Protein AF-A0A9E4TQ47-F1 (afdb_monomer_lite)

Secondary structure (DSSP, 8-state):
---------S-TTGGGSHHHHHHHHHHHHHHHHHHHHHHHHHS--TTSPPPPHHHHHHHHHHHHHHH-SGGGEEE-TTS-EEE---HHHHHHHHHHHHTT-

Radius of gyration: 21.01 Å; chains: 1; bounding box: 80×24×37 Å

pLDDT: mean 83.06, std 14.97, range [46.34, 97.94]

Sequence (101 aa):
RQCEVMQFGGCYLGRHLDNIGKIQRNAVEVELLTAEIEAHLNASTTEDPPLPEEQRQGTIANLVEEFHQDSAFETAENGDLMVVLDGEAVRAAARRRIALT

Foldseek 3Di:
DDDDDDDPDDCPCPCVCVVVVVVVVVVVLLVQQLVVLVVLLVPDDPPADRDDPVCVVVLSVVLSVVQVDPVQWDQDPVRDIHGDDDSVVSSVSSVVVVVVD

Structure (mmCIF, N/CA/C/O backbone):
data_AF-A0A9E4TQ47-F1
#
_entry.id   AF-A0A9E4TQ47-F1
#
loop_
_atom_site.group_PDB
_atom_site.id
_atom_site.type_symbol
_atom_site.label_atom_id
_atom_site.label_alt_id
_atom_site.label_comp_id
_atom_site.label_asym_id
_atom_site.label_entity_id
_atom_site.label_seq_id
_atom_site.pdbx_PDB_ins_code
_atom_site.Cartn_x
_atom_site.Cartn_y
_atom_site.Cartn_z
_atom_site.occupancy
_atom_site.B_iso_or_equiv
_atom_site.auth_seq_id
_atom_site.auth_comp_id
_atom_site.auth_asym_id
_atom_site.auth_atom_id
_atom_site.pdbx_PDB_model_num
ATOM 1 N N . ARG A 1 1 ? 58.953 2.386 -15.379 1.00 46.34 1 ARG A N 1
ATOM 2 C CA . ARG A 1 1 ? 57.842 2.365 -14.399 1.00 46.34 1 ARG A CA 1
ATOM 3 C C . ARG A 1 1 ? 56.687 1.632 -15.063 1.00 46.34 1 ARG A C 1
ATOM 5 O O . ARG A 1 1 ? 56.177 2.147 -16.046 1.00 46.34 1 ARG A O 1
ATOM 12 N N . GLN A 1 2 ? 56.375 0.415 -14.625 1.00 48.59 2 GLN A N 1
ATOM 13 C CA . GLN A 1 2 ? 55.206 -0.337 -15.086 1.00 48.59 2 GLN A CA 1
ATOM 14 C C . GLN A 1 2 ? 54.072 -0.021 -14.109 1.00 48.59 2 GLN A C 1
ATOM 16 O O . GLN A 1 2 ? 54.178 -0.354 -12.934 1.00 48.59 2 GLN A O 1
ATOM 21 N N . CYS A 1 3 ? 53.058 0.716 -14.560 1.00 50.75 3 CYS A N 1
ATOM 22 C CA . CYS A 1 3 ? 51.828 0.887 -13.794 1.00 50.75 3 CYS A CA 1
ATOM 23 C C . CYS A 1 3 ? 50.911 -0.288 -14.128 1.00 50.75 3 CYS A C 1
ATOM 25 O O . CYS A 1 3 ? 50.467 -0.406 -15.269 1.00 50.75 3 CYS A O 1
ATOM 27 N N . GLU A 1 4 ? 50.630 -1.136 -13.145 1.00 55.28 4 GLU A N 1
ATOM 28 C CA . GLU A 1 4 ? 49.502 -2.059 -13.213 1.00 55.28 4 GLU A CA 1
ATOM 29 C C . GLU A 1 4 ? 48.226 -1.282 -12.886 1.00 55.28 4 GLU A C 1
ATOM 31 O O . GLU A 1 4 ? 48.069 -0.722 -11.801 1.00 55.28 4 GLU A O 1
ATOM 36 N N . VAL A 1 5 ? 47.320 -1.212 -13.859 1.00 65.56 5 VAL A N 1
ATOM 37 C CA . VAL A 1 5 ? 45.968 -0.694 -13.657 1.00 65.56 5 VAL A CA 1
ATOM 38 C C . VAL A 1 5 ? 45.129 -1.843 -13.111 1.00 65.56 5 VAL A C 1
ATOM 40 O O . VAL A 1 5 ? 44.775 -2.761 -13.846 1.00 65.56 5 VAL A O 1
ATOM 43 N N . MET A 1 6 ? 44.805 -1.800 -11.819 1.00 55.25 6 MET A N 1
ATOM 44 C CA . MET A 1 6 ? 43.780 -2.675 -11.252 1.00 55.25 6 MET A CA 1
ATOM 45 C C . MET A 1 6 ? 42.403 -2.099 -11.579 1.00 55.25 6 MET A C 1
ATOM 47 O O . MET A 1 6 ? 41.973 -1.099 -11.002 1.00 55.25 6 MET A O 1
ATOM 51 N N . GLN A 1 7 ? 41.714 -2.721 -12.534 1.00 59.91 7 GLN A N 1
ATOM 52 C CA . GLN A 1 7 ? 40.344 -2.372 -12.886 1.00 59.91 7 GLN A CA 1
ATOM 53 C C . GLN A 1 7 ? 39.383 -3.061 -11.905 1.00 59.91 7 GLN A C 1
ATOM 55 O O . GLN A 1 7 ? 39.028 -4.225 -12.068 1.00 59.91 7 GLN A O 1
ATOM 60 N N . PHE A 1 8 ? 38.940 -2.338 -10.877 1.00 56.91 8 PHE A N 1
ATOM 61 C CA . PHE A 1 8 ? 37.799 -2.757 -10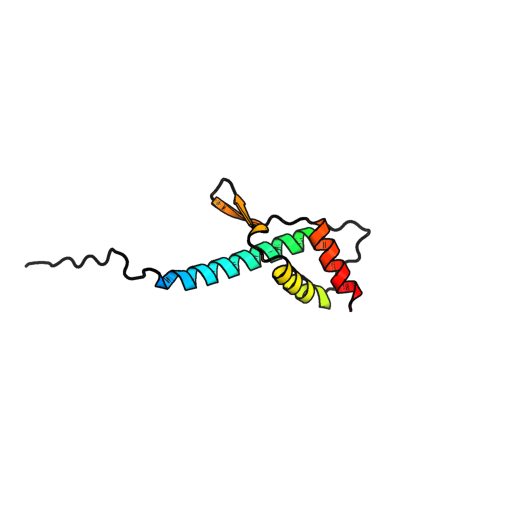.060 1.00 56.91 8 PHE A CA 1
ATOM 62 C C . PHE A 1 8 ? 36.511 -2.392 -10.799 1.00 56.91 8 PHE A C 1
ATOM 64 O O . PHE A 1 8 ? 35.884 -1.372 -10.536 1.00 56.91 8 PHE A O 1
ATOM 71 N N . GLY A 1 9 ? 36.151 -3.200 -11.790 1.00 60.38 9 GLY A N 1
ATOM 72 C CA . GLY A 1 9 ? 34.961 -2.984 -12.602 1.00 60.38 9 GLY A CA 1
ATOM 73 C C . GLY A 1 9 ? 34.406 -4.314 -13.067 1.00 60.38 9 GLY A C 1
ATOM 74 O O . GLY A 1 9 ? 34.792 -4.813 -14.115 1.00 60.38 9 GLY A O 1
ATOM 75 N N . GLY A 1 10 ? 33.519 -4.899 -12.268 1.00 56.25 10 GLY A N 1
ATOM 76 C CA . GLY A 1 10 ? 32.819 -6.121 -12.644 1.00 56.25 10 GLY A CA 1
ATOM 77 C C . GLY A 1 10 ? 32.399 -6.947 -11.438 1.00 56.25 10 GLY A C 1
ATOM 78 O O . GLY A 1 10 ? 33.190 -7.693 -10.880 1.00 56.25 10 GLY A O 1
ATOM 79 N N . CYS A 1 11 ? 31.125 -6.839 -11.066 1.00 56.28 11 CYS A N 1
ATOM 80 C CA . CYS A 1 11 ? 30.384 -7.875 -10.339 1.00 56.28 11 CYS A CA 1
ATOM 81 C C . CYS A 1 11 ? 30.811 -8.234 -8.895 1.00 56.28 11 CYS A C 1
ATOM 83 O O . CYS A 1 11 ? 30.314 -9.222 -8.362 1.00 56.28 11 CYS A O 1
ATOM 85 N N . TYR A 1 12 ? 31.643 -7.448 -8.199 1.00 54.72 12 TYR A N 1
ATOM 86 C CA . TYR A 1 12 ? 32.021 -7.773 -6.805 1.00 54.72 12 TYR A CA 1
ATOM 87 C C . TYR A 1 12 ? 30.846 -7.837 -5.819 1.00 54.72 12 TYR A C 1
ATOM 89 O O . TYR A 1 12 ? 30.968 -8.437 -4.756 1.00 54.72 12 TYR A O 1
ATOM 97 N N . LEU A 1 13 ? 29.708 -7.238 -6.166 1.00 54.38 13 LEU A N 1
ATOM 98 C CA . LEU A 1 13 ? 28.541 -7.189 -5.294 1.00 54.38 13 LEU A CA 1
ATOM 99 C C . LEU A 1 13 ? 27.423 -8.166 -5.685 1.00 54.38 13 LEU A C 1
ATOM 101 O O . LEU A 1 13 ? 26.502 -8.333 -4.892 1.00 54.38 13 LEU A O 1
ATOM 105 N N . GLY A 1 14 ? 27.537 -8.863 -6.828 1.00 61.75 14 GLY A N 1
ATOM 106 C CA . GLY A 1 14 ? 26.656 -9.959 -7.272 1.00 61.75 14 GLY A CA 1
ATOM 107 C C . GLY A 1 14 ? 25.190 -9.875 -6.807 1.00 61.75 14 GLY A C 1
ATOM 108 O O . GLY A 1 14 ? 24.579 -8.814 -6.825 1.00 61.75 14 GLY A O 1
ATOM 109 N N . ARG A 1 15 ? 24.646 -11.004 -6.332 1.00 61.84 15 ARG A N 1
ATOM 110 C CA . ARG A 1 15 ? 23.328 -11.102 -5.663 1.00 61.84 15 ARG A CA 1
ATOM 111 C C . ARG A 1 15 ? 23.321 -10.572 -4.218 1.00 61.84 15 ARG A C 1
ATOM 113 O O . ARG A 1 15 ? 22.349 -10.741 -3.491 1.00 61.84 15 ARG A O 1
ATOM 120 N N . HIS A 1 16 ? 24.425 -9.991 -3.745 1.00 66.75 16 HIS A N 1
ATOM 121 C CA . HIS A 1 16 ? 24.558 -9.554 -2.352 1.00 66.75 16 HIS A CA 1
ATOM 122 C C . HIS A 1 16 ? 23.740 -8.288 -2.075 1.00 66.75 16 HIS A C 1
ATOM 124 O O . HIS A 1 16 ? 23.240 -8.098 -0.968 1.00 66.75 16 HIS A O 1
ATOM 130 N N . LEU A 1 17 ? 23.539 -7.461 -3.106 1.00 71.38 17 LEU A N 1
ATOM 131 C CA . LEU A 1 17 ? 22.665 -6.293 -3.032 1.00 71.38 17 LEU A CA 1
ATOM 132 C C . LEU A 1 17 ? 21.187 -6.630 -3.230 1.00 71.38 17 LEU A C 1
ATOM 134 O O . LEU A 1 17 ? 20.360 -5.780 -2.926 1.00 71.38 17 LEU A O 1
ATOM 138 N N . ASP A 1 18 ? 20.828 -7.842 -3.666 1.00 77.69 18 ASP A N 1
ATOM 139 C CA . ASP A 1 18 ? 19.423 -8.217 -3.890 1.00 77.69 18 ASP A CA 1
ATOM 140 C C . ASP A 1 18 ? 18.589 -8.033 -2.620 1.00 77.69 18 ASP A C 1
ATOM 142 O O . ASP A 1 18 ? 17.451 -7.575 -2.670 1.00 77.69 18 ASP A O 1
ATOM 146 N N . ASN A 1 19 ? 19.166 -8.356 -1.460 1.00 76.50 19 ASN A N 1
ATOM 147 C CA . ASN A 1 19 ? 18.494 -8.186 -0.175 1.00 76.50 19 ASN A CA 1
ATOM 148 C C . ASN A 1 19 ? 18.327 -6.707 0.193 1.00 76.50 19 ASN A C 1
ATOM 150 O O . ASN A 1 19 ? 17.281 -6.329 0.710 1.00 76.50 19 ASN A O 1
ATOM 154 N N . ILE A 1 20 ? 19.317 -5.864 -0.115 1.00 79.25 20 ILE A N 1
ATOM 155 C CA . ILE A 1 20 ? 19.220 -4.411 0.086 1.00 79.25 20 ILE A CA 1
ATOM 156 C C . ILE A 1 20 ? 18.161 -3.827 -0.855 1.00 79.25 20 ILE A C 1
ATOM 158 O O . ILE A 1 20 ? 17.321 -3.049 -0.415 1.00 79.25 20 ILE A O 1
ATOM 162 N N . GLY A 1 21 ? 18.139 -4.269 -2.114 1.00 81.06 21 GLY A N 1
ATOM 163 C CA . GLY A 1 21 ? 17.128 -3.877 -3.092 1.00 81.06 21 GLY A CA 1
ATOM 164 C C . GLY A 1 21 ? 15.714 -4.275 -2.667 1.00 81.06 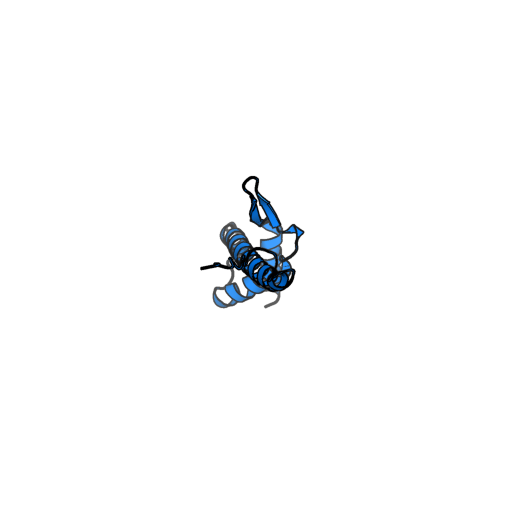21 GLY A C 1
ATOM 165 O O . GLY A 1 21 ? 14.793 -3.482 -2.816 1.00 81.06 21 GLY A O 1
ATOM 166 N N . LYS A 1 22 ? 15.534 -5.458 -2.065 1.00 84.56 22 LYS A N 1
ATOM 167 C CA . LYS A 1 22 ? 14.243 -5.880 -1.490 1.00 84.56 22 LYS A CA 1
ATOM 168 C C . LYS A 1 22 ? 13.808 -5.004 -0.317 1.00 84.56 22 LYS A C 1
ATOM 170 O O . LYS A 1 22 ? 12.637 -4.656 -0.242 1.00 84.56 22 LYS A O 1
ATOM 175 N N . ILE A 1 23 ? 14.731 -4.641 0.576 1.00 85.81 23 ILE A N 1
ATOM 176 C CA . ILE A 1 23 ? 14.434 -3.750 1.709 1.00 85.81 23 ILE A CA 1
ATOM 177 C C . ILE A 1 23 ? 14.004 -2.371 1.199 1.00 85.81 23 ILE A C 1
ATOM 179 O O . ILE A 1 23 ? 12.993 -1.843 1.648 1.00 85.81 23 ILE A O 1
ATOM 183 N N . GLN A 1 24 ? 14.747 -1.809 0.242 1.00 84.62 24 GLN A N 1
ATOM 184 C CA . GLN A 1 24 ? 14.433 -0.505 -0.345 1.00 84.62 24 GLN A CA 1
ATOM 185 C C . GLN A 1 24 ? 13.100 -0.524 -1.089 1.00 84.62 24 GLN A C 1
ATOM 187 O O . GLN A 1 24 ? 12.303 0.390 -0.923 1.00 84.62 24 GLN A O 1
ATOM 192 N N . ARG A 1 25 ? 12.836 -1.583 -1.862 1.00 89.00 25 ARG A N 1
ATOM 193 C CA . ARG A 1 25 ? 11.556 -1.764 -2.544 1.00 89.00 25 ARG A CA 1
ATOM 194 C C . ARG A 1 25 ? 10.397 -1.801 -1.552 1.00 89.00 25 ARG A C 1
ATOM 196 O O . ARG A 1 25 ? 9.461 -1.039 -1.724 1.00 89.00 25 ARG A O 1
ATOM 203 N N . ASN A 1 26 ? 10.494 -2.625 -0.509 1.00 92.56 26 ASN A N 1
ATOM 204 C CA . ASN A 1 26 ? 9.446 -2.737 0.504 1.00 92.56 26 ASN A CA 1
ATOM 205 C C . ASN A 1 26 ? 9.179 -1.380 1.183 1.00 92.56 26 ASN A C 1
ATOM 207 O O . ASN A 1 26 ? 8.033 -0.970 1.315 1.00 92.56 26 ASN A O 1
ATOM 211 N N . ALA A 1 27 ? 10.232 -0.630 1.528 1.00 92.56 27 ALA A N 1
ATOM 212 C CA . ALA A 1 27 ? 10.071 0.707 2.099 1.00 92.56 27 ALA A CA 1
ATOM 213 C C . ALA A 1 27 ? 9.293 1.654 1.165 1.00 92.56 27 ALA A C 1
ATOM 215 O O . ALA A 1 27 ? 8.357 2.311 1.609 1.00 92.56 27 ALA A O 1
ATOM 216 N N . VAL A 1 28 ? 9.635 1.675 -0.129 1.00 94.00 28 VAL A N 1
ATOM 217 C CA . VAL A 1 28 ? 8.932 2.496 -1.131 1.00 94.00 28 VAL A CA 1
ATOM 218 C C . VAL A 1 28 ? 7.483 2.037 -1.313 1.00 94.00 28 VAL A C 1
ATOM 220 O O . VAL A 1 28 ? 6.578 2.861 -1.357 1.00 94.00 28 VAL A O 1
ATOM 223 N N . GLU A 1 29 ? 7.243 0.730 -1.388 1.00 96.44 29 GLU A N 1
ATOM 224 C CA . GLU A 1 29 ? 5.900 0.153 -1.518 1.00 96.44 29 GLU A CA 1
ATOM 225 C C . GLU A 1 29 ? 4.996 0.537 -0.338 1.00 96.44 29 GLU A C 1
ATOM 227 O O . GLU A 1 29 ? 3.853 0.943 -0.548 1.00 96.44 29 GLU A O 1
ATOM 232 N N . VAL A 1 30 ? 5.518 0.481 0.891 1.00 97.19 30 VAL A N 1
ATOM 233 C CA . VAL A 1 30 ? 4.807 0.906 2.106 1.00 97.19 30 VAL A CA 1
ATOM 234 C C . VAL A 1 30 ? 4.480 2.400 2.074 1.00 97.19 30 VAL A C 1
ATOM 236 O O . VAL A 1 30 ? 3.362 2.784 2.421 1.00 97.19 30 VAL A O 1
ATOM 239 N N . GLU A 1 31 ? 5.420 3.249 1.651 1.00 96.50 31 GLU A N 1
ATOM 240 C CA . GLU A 1 31 ? 5.194 4.696 1.535 1.00 96.50 31 GLU A CA 1
ATOM 241 C C . GLU A 1 31 ? 4.114 5.022 0.496 1.00 96.50 31 GLU A C 1
ATOM 243 O O . GLU A 1 31 ? 3.195 5.792 0.785 1.00 96.50 31 GLU A O 1
ATOM 248 N N . LEU A 1 32 ? 4.178 4.397 -0.683 1.00 97.25 32 LEU A N 1
ATOM 249 C CA . LEU A 1 32 ? 3.193 4.603 -1.745 1.00 97.25 32 LEU A CA 1
ATOM 250 C C . LEU A 1 32 ? 1.801 4.110 -1.331 1.00 97.25 32 LEU A C 1
ATOM 252 O O . LEU A 1 32 ? 0.818 4.822 -1.533 1.00 97.25 32 LEU A O 1
ATOM 256 N N . LEU A 1 33 ? 1.707 2.928 -0.711 1.00 97.94 33 LEU A N 1
ATOM 257 C CA . LEU A 1 33 ? 0.438 2.403 -0.198 1.00 97.94 33 LEU A CA 1
ATOM 258 C C . LEU A 1 33 ? -0.150 3.316 0.874 1.00 97.94 33 LEU A C 1
ATOM 260 O O . LEU A 1 33 ? -1.349 3.580 0.858 1.00 97.94 33 LEU A O 1
ATOM 264 N N . THR A 1 34 ? 0.685 3.815 1.787 1.00 97.50 34 THR A N 1
ATOM 265 C CA . THR A 1 34 ? 0.256 4.747 2.837 1.00 97.50 34 THR A CA 1
ATOM 266 C C . THR A 1 34 ? -0.370 5.995 2.221 1.00 97.50 34 THR A C 1
ATOM 268 O O . THR A 1 34 ? -1.490 6.354 2.584 1.00 97.50 34 THR A O 1
ATOM 271 N N . ALA A 1 35 ? 0.311 6.612 1.252 1.00 96.19 35 ALA A N 1
ATOM 272 C CA . ALA A 1 35 ? -0.172 7.818 0.588 1.00 96.19 35 ALA A CA 1
ATOM 273 C C . ALA A 1 35 ? -1.497 7.584 -0.162 1.00 96.19 35 ALA A C 1
ATOM 275 O O . ALA A 1 35 ? -2.423 8.388 -0.037 1.00 96.19 35 ALA A O 1
ATOM 276 N N . GLU A 1 36 ? -1.621 6.475 -0.896 1.00 96.75 36 GLU A N 1
ATOM 277 C CA . GLU A 1 36 ? -2.838 6.170 -1.660 1.00 96.75 36 GLU A CA 1
ATOM 278 C C . GLU A 1 36 ? -4.023 5.820 -0.745 1.00 96.75 36 GLU A C 1
ATOM 280 O O . GLU A 1 36 ? -5.146 6.290 -0.943 1.00 96.75 36 GLU A O 1
ATOM 285 N N . ILE A 1 37 ? -3.783 5.047 0.319 1.00 95.81 37 ILE A N 1
ATOM 286 C CA . ILE A 1 37 ? -4.805 4.735 1.326 1.00 95.81 37 ILE A CA 1
ATOM 287 C C . ILE A 1 37 ? -5.297 6.022 1.992 1.00 95.81 37 ILE A C 1
ATOM 289 O O . ILE A 1 37 ? -6.505 6.224 2.121 1.00 95.81 37 ILE A O 1
ATOM 293 N N . GLU A 1 38 ? -4.394 6.922 2.387 1.00 94.38 38 GLU A N 1
ATOM 294 C CA . GLU A 1 38 ? -4.773 8.225 2.935 1.00 94.38 38 GLU A CA 1
ATOM 295 C C . GLU A 1 38 ? -5.602 9.044 1.945 1.00 94.38 38 GLU A C 1
ATOM 297 O O . GLU A 1 38 ? -6.614 9.630 2.340 1.00 94.38 38 GLU A O 1
ATOM 302 N N . ALA A 1 39 ? -5.224 9.056 0.665 1.00 93.50 39 ALA A N 1
ATOM 303 C CA . ALA A 1 39 ? -5.977 9.741 -0.377 1.00 93.50 39 ALA A CA 1
ATOM 304 C C . ALA A 1 39 ? -7.414 9.204 -0.478 1.00 93.50 39 ALA A C 1
ATOM 306 O O . ALA A 1 39 ? -8.363 9.991 -0.444 1.00 93.50 39 ALA A O 1
ATOM 307 N N . HIS A 1 40 ? -7.605 7.882 -0.505 1.00 93.06 40 HIS A N 1
ATOM 308 C CA . HIS A 1 40 ? -8.937 7.271 -0.542 1.00 93.06 40 HIS A CA 1
ATOM 309 C C . HIS A 1 40 ? -9.770 7.540 0.715 1.00 93.06 40 HIS A C 1
ATOM 311 O O . HIS A 1 40 ? -10.971 7.793 0.610 1.00 93.06 40 HIS A O 1
ATOM 317 N N . LEU A 1 41 ? -9.154 7.507 1.899 1.00 90.06 41 LEU A N 1
ATOM 318 C CA . LEU A 1 41 ? -9.840 7.781 3.164 1.00 90.06 41 LEU A CA 1
ATOM 319 C C . LEU A 1 41 ? -10.235 9.255 3.302 1.00 90.06 41 LEU A C 1
ATOM 321 O O . LEU A 1 41 ? -11.265 9.563 3.897 1.00 90.06 41 LEU A O 1
ATOM 325 N N . ASN A 1 42 ? -9.438 10.169 2.750 1.00 88.12 42 ASN A N 1
ATOM 326 C CA . ASN A 1 42 ? -9.729 11.601 2.763 1.00 88.12 42 ASN A CA 1
ATOM 327 C C . ASN A 1 42 ? -10.693 12.015 1.637 1.00 88.12 42 ASN A C 1
ATOM 329 O O . ASN A 1 42 ? -11.371 13.032 1.760 1.00 88.12 42 ASN A O 1
ATOM 333 N N . ALA A 1 43 ? -10.781 11.228 0.561 1.00 83.81 43 ALA A N 1
ATOM 334 C CA . ALA A 1 43 ? -11.745 11.415 -0.521 1.00 83.81 43 ALA A CA 1
ATOM 335 C C . ALA A 1 43 ? -13.170 10.945 -0.163 1.00 83.81 43 ALA A C 1
ATOM 337 O O . ALA A 1 43 ? -14.088 11.161 -0.958 1.00 83.81 43 ALA A O 1
ATOM 338 N N . SER A 1 44 ? -13.373 10.311 1.002 1.00 67.38 44 SER A N 1
ATOM 339 C CA . SER A 1 44 ? -14.698 9.869 1.455 1.00 67.38 44 SER A CA 1
ATOM 340 C C . SER A 1 44 ? -15.700 11.021 1.460 1.00 67.38 44 SER A C 1
ATOM 342 O O . SER A 1 44 ? -15.481 12.082 2.045 1.00 67.38 44 SER A O 1
ATOM 344 N N . THR A 1 45 ? -16.836 10.782 0.814 1.00 62.19 45 THR A N 1
ATOM 345 C CA . THR A 1 45 ? -17.999 11.667 0.828 1.00 62.19 45 THR A CA 1
ATOM 346 C C . THR A 1 45 ? -18.657 11.690 2.211 1.00 62.19 45 THR A C 1
ATOM 348 O O . THR A 1 45 ? -18.463 10.782 3.013 1.00 62.19 45 THR A O 1
ATOM 351 N N . THR A 1 46 ? -19.488 12.705 2.467 1.00 59.50 46 THR A N 1
ATOM 352 C CA . THR A 1 46 ? -20.187 13.032 3.734 1.00 59.50 46 THR A CA 1
ATOM 353 C C . THR A 1 46 ? -20.935 11.899 4.456 1.00 59.50 46 THR A C 1
ATOM 355 O O . THR A 1 46 ? -21.410 12.116 5.566 1.00 59.50 46 THR A O 1
ATOM 358 N N . GLU A 1 47 ? -21.072 10.723 3.847 1.00 63.00 47 GLU A N 1
ATOM 359 C CA . GLU A 1 47 ? -21.758 9.557 4.414 1.00 63.00 47 GLU A CA 1
ATOM 360 C C . GLU A 1 47 ? -20.837 8.634 5.228 1.00 63.00 47 GLU A C 1
ATOM 362 O O . GLU A 1 47 ? -21.332 7.864 6.050 1.00 63.00 47 GLU A O 1
ATOM 367 N N . ASP A 1 48 ? -19.514 8.727 5.056 1.00 65.88 48 ASP A N 1
ATOM 368 C CA . ASP A 1 48 ? -18.565 7.915 5.817 1.00 65.88 48 ASP A CA 1
ATOM 369 C C . ASP A 1 48 ? -18.070 8.677 7.061 1.00 65.88 48 ASP A C 1
ATOM 371 O O . ASP A 1 48 ? -17.539 9.787 6.935 1.00 65.88 48 ASP A O 1
ATOM 3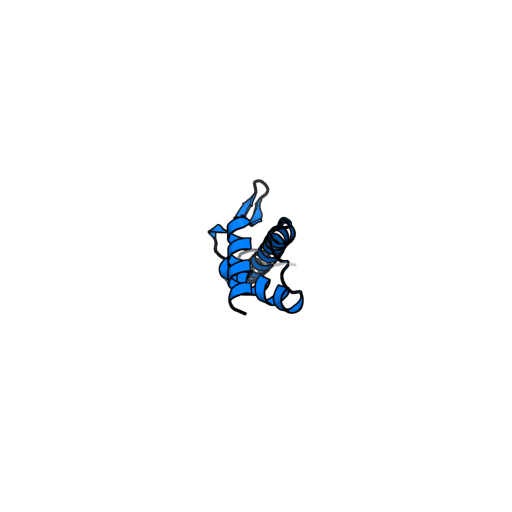75 N N . PRO A 1 49 ? -18.209 8.111 8.277 1.00 67.25 49 PRO A N 1
ATOM 376 C CA . PRO A 1 49 ? -17.661 8.738 9.467 1.00 67.25 49 PRO A CA 1
ATOM 377 C C . PRO A 1 49 ? -16.130 8.801 9.353 1.00 67.25 49 PRO A C 1
ATOM 379 O O . PRO A 1 49 ? -15.497 7.789 9.033 1.00 67.25 49 PRO A O 1
ATOM 382 N N . PRO A 1 50 ? -15.510 9.963 9.624 1.00 73.06 50 PRO A N 1
ATOM 383 C CA . PRO A 1 50 ? -14.062 10.077 9.598 1.00 73.06 50 PRO A CA 1
ATOM 384 C C . PRO A 1 50 ? -13.442 9.146 10.643 1.00 73.06 50 PRO A C 1
ATOM 386 O O . PRO A 1 50 ? -13.959 9.001 11.753 1.00 73.06 50 PRO A O 1
ATOM 389 N N . LEU A 1 51 ? -12.305 8.540 10.292 1.00 80.12 51 LEU A N 1
ATOM 390 C CA . LEU A 1 51 ? -11.525 7.740 11.234 1.00 80.12 51 LEU A CA 1
ATOM 391 C C . LEU A 1 51 ? -11.147 8.590 12.459 1.00 80.12 51 LEU A C 1
ATOM 393 O O . LEU A 1 51 ? -10.585 9.677 12.267 1.00 80.12 51 LEU A O 1
ATOM 397 N N . PRO A 1 52 ? -11.392 8.103 13.694 1.00 83.25 52 PRO A N 1
ATOM 398 C CA . PRO A 1 52 ? -10.900 8.755 14.900 1.00 83.25 52 PRO A CA 1
ATOM 399 C C . PRO A 1 52 ? -9.387 8.949 14.811 1.00 83.25 52 PRO A C 1
ATOM 401 O O . PRO A 1 52 ? -8.669 8.021 14.437 1.00 83.25 52 PRO A O 1
ATOM 404 N N . GLU A 1 53 ? -8.894 10.135 15.166 1.00 84.06 53 GLU A N 1
ATOM 405 C CA . GLU A 1 53 ? -7.470 10.482 15.048 1.00 84.06 53 GLU A CA 1
ATOM 406 C C . GLU A 1 53 ? -6.570 9.478 15.789 1.00 84.06 53 GLU A C 1
ATOM 408 O O . GLU A 1 53 ? -5.567 9.023 15.245 1.00 84.06 53 GLU A O 1
ATOM 413 N N . GLU A 1 54 ? -7.007 9.025 16.967 1.00 85.75 54 GLU A N 1
ATOM 414 C CA . GLU A 1 54 ? -6.311 8.022 17.785 1.00 85.75 54 GLU A CA 1
ATOM 415 C C . GLU A 1 54 ? -6.179 6.651 17.098 1.00 85.75 54 GLU A C 1
ATOM 417 O O . GLU A 1 54 ? -5.219 5.922 17.340 1.00 85.75 54 GLU A O 1
ATOM 422 N N . GLN A 1 55 ? -7.126 6.291 16.225 1.00 86.06 55 GLN A N 1
ATOM 423 C CA . GLN A 1 55 ? -7.160 4.996 15.532 1.00 86.06 55 GLN A CA 1
ATOM 424 C C . GLN A 1 55 ? -6.640 5.082 14.093 1.00 86.06 55 GLN A C 1
ATOM 426 O O . GLN A 1 55 ? -6.389 4.047 13.470 1.00 86.06 55 GLN A O 1
ATOM 431 N N . ARG A 1 56 ? -6.465 6.294 13.553 1.00 89.31 56 ARG A N 1
ATOM 432 C CA . ARG A 1 56 ? -6.113 6.530 12.149 1.00 89.31 56 ARG A CA 1
ATOM 433 C C . ARG A 1 56 ? -4.807 5.838 11.773 1.00 89.31 56 ARG A C 1
ATOM 435 O O . ARG A 1 56 ? -4.808 5.033 10.847 1.00 89.31 56 ARG A O 1
ATOM 442 N N . GLN A 1 57 ? -3.729 6.081 12.518 1.00 91.12 57 GLN A N 1
ATOM 443 C CA . GLN A 1 57 ? -2.415 5.527 12.177 1.00 91.12 57 GLN A CA 1
ATOM 444 C C . GLN A 1 57 ? -2.392 3.995 12.247 1.00 91.12 57 GLN A C 1
ATOM 446 O O . GLN A 1 57 ? -1.852 3.337 11.360 1.00 91.12 57 GLN A O 1
ATOM 451 N N . GLY A 1 58 ? -3.018 3.418 13.278 1.00 92.81 58 GLY A N 1
ATOM 452 C CA . GLY A 1 58 ? -3.136 1.966 13.414 1.00 92.81 58 GLY A CA 1
ATOM 453 C C . GLY A 1 58 ? -3.999 1.351 12.312 1.00 92.81 58 GLY A C 1
ATOM 454 O O . GLY A 1 58 ? -3.681 0.281 11.799 1.00 92.81 58 GLY A O 1
ATOM 455 N N . THR A 1 59 ? -5.067 2.034 11.899 1.00 92.62 59 THR A N 1
ATOM 456 C CA . THR A 1 59 ? -5.921 1.578 10.795 1.00 92.62 59 THR A CA 1
ATOM 457 C C . THR A 1 59 ? -5.163 1.608 9.473 1.00 92.62 59 THR A C 1
ATOM 459 O O . THR A 1 59 ? -5.186 0.614 8.758 1.00 92.62 59 THR A O 1
ATOM 462 N N . ILE A 1 60 ? -4.439 2.691 9.175 1.00 94.75 60 ILE A N 1
ATOM 463 C CA . ILE A 1 60 ? -3.632 2.806 7.954 1.00 94.75 60 ILE A CA 1
ATOM 464 C C . ILE A 1 60 ? -2.561 1.716 7.910 1.00 94.75 60 ILE A C 1
ATOM 466 O O . ILE A 1 60 ? -2.476 1.017 6.909 1.00 94.75 60 ILE A O 1
ATOM 470 N N . ALA A 1 61 ? -1.811 1.496 8.995 1.00 95.50 61 ALA A N 1
ATOM 471 C CA . ALA A 1 61 ? -0.787 0.447 9.041 1.00 95.50 61 ALA A CA 1
ATOM 472 C C . ALA A 1 61 ? -1.364 -0.945 8.728 1.00 95.50 61 ALA A C 1
ATOM 474 O O . ALA A 1 61 ? -0.810 -1.694 7.929 1.00 95.50 61 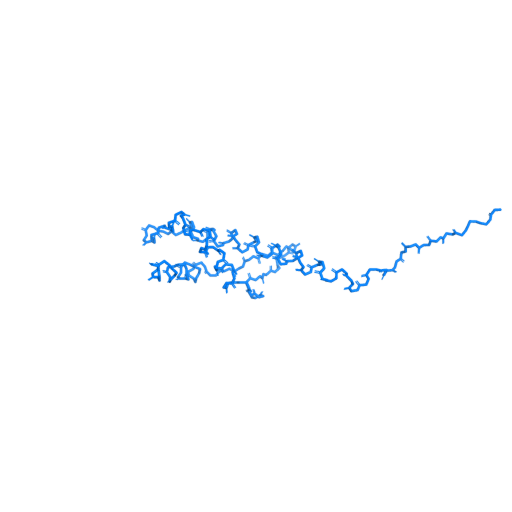ALA A O 1
ATOM 475 N N . ASN A 1 62 ? -2.528 -1.260 9.296 1.00 95.56 62 ASN A N 1
ATOM 476 C CA . ASN A 1 62 ? -3.214 -2.515 9.013 1.00 95.56 62 ASN A CA 1
ATOM 477 C C . ASN A 1 62 ? -3.722 -2.621 7.566 1.00 95.56 62 ASN A C 1
ATOM 479 O O . ASN A 1 62 ? -3.748 -3.712 7.002 1.00 95.56 62 ASN A O 1
ATOM 483 N N . LEU A 1 63 ? -4.190 -1.515 6.983 1.00 96.31 63 LEU A N 1
ATOM 484 C CA . LEU A 1 63 ? -4.625 -1.486 5.588 1.00 96.31 63 LEU A CA 1
ATOM 485 C C . LEU A 1 63 ? -3.430 -1.639 4.647 1.00 96.31 63 LEU A C 1
ATOM 487 O O . LEU A 1 63 ? -3.538 -2.359 3.665 1.00 96.31 63 LEU A O 1
ATOM 491 N N . VAL A 1 64 ? -2.284 -1.033 4.967 1.00 97.44 64 VAL A N 1
ATOM 492 C CA . VAL A 1 64 ? -1.039 -1.257 4.226 1.00 97.44 64 VAL A CA 1
ATOM 493 C C . VAL A 1 64 ? -0.706 -2.746 4.230 1.00 97.44 64 VAL A C 1
ATOM 495 O O . VAL A 1 64 ? -0.542 -3.308 3.159 1.00 97.44 64 VAL A O 1
ATOM 498 N N . GLU A 1 65 ? -0.711 -3.417 5.386 1.00 96.75 65 GLU A N 1
ATOM 499 C CA . GLU A 1 65 ? -0.485 -4.871 5.445 1.00 96.75 65 GLU A CA 1
ATOM 500 C C . GLU A 1 65 ? -1.517 -5.679 4.633 1.00 96.75 65 GLU A C 1
ATOM 502 O O . GLU A 1 65 ? -1.158 -6.656 3.982 1.00 96.75 65 GLU A O 1
ATOM 507 N N . GLU A 1 66 ? -2.794 -5.281 4.648 1.00 96.50 66 GLU A N 1
ATOM 508 C CA . GLU A 1 66 ? -3.878 -5.962 3.919 1.00 96.50 66 GLU A CA 1
ATOM 509 C C . GLU A 1 66 ? -3.764 -5.799 2.394 1.00 96.50 66 GLU A C 1
ATOM 511 O O . GLU A 1 66 ? -4.074 -6.730 1.652 1.00 96.50 66 GLU A O 1
ATOM 516 N N . PHE A 1 67 ? -3.313 -4.634 1.924 1.00 97.06 67 PHE A N 1
ATOM 517 C CA . PHE A 1 67 ? -3.224 -4.292 0.502 1.00 97.06 67 PHE A CA 1
ATOM 518 C C . PHE A 1 67 ? -1.811 -4.429 -0.087 1.00 97.06 67 PHE A C 1
ATOM 520 O O . PHE A 1 67 ? -1.642 -4.223 -1.289 1.00 97.06 67 PHE A O 1
ATOM 527 N N . HIS A 1 68 ? -0.804 -4.821 0.703 1.00 96.88 68 HIS A N 1
ATOM 528 C CA . HIS A 1 68 ? 0.574 -5.033 0.241 1.00 96.88 68 HIS A CA 1
ATOM 529 C C . HIS A 1 68 ? 0.737 -6.359 -0.510 1.00 96.88 68 HIS A C 1
ATOM 531 O O . HIS A 1 68 ? 1.358 -7.314 -0.052 1.00 96.88 68 HIS A O 1
ATOM 537 N N . GLN A 1 69 ? 0.147 -6.407 -1.699 1.00 94.81 69 GLN A N 1
ATOM 538 C CA . GLN A 1 69 ? 0.226 -7.512 -2.650 1.00 94.81 69 GLN A CA 1
ATOM 539 C C . GLN A 1 69 ? 0.763 -7.005 -3.990 1.00 94.81 69 GLN A C 1
ATOM 541 O O . GLN A 1 69 ? 0.494 -5.867 -4.364 1.00 94.81 69 GLN A O 1
ATOM 546 N N . ASP A 1 70 ? 1.463 -7.855 -4.747 1.00 92.50 70 ASP A N 1
ATOM 547 C CA . ASP A 1 70 ? 2.068 -7.473 -6.036 1.00 92.50 70 ASP A CA 1
ATOM 548 C C . ASP A 1 70 ? 1.052 -6.843 -7.009 1.00 92.50 70 ASP A C 1
ATOM 550 O O . ASP A 1 70 ? 1.399 -5.957 -7.781 1.00 92.50 70 ASP A O 1
ATOM 554 N N . SER A 1 71 ? -0.221 -7.256 -6.950 1.00 94.12 71 SER A N 1
ATOM 555 C CA . SER A 1 71 ? -1.292 -6.718 -7.800 1.00 94.12 71 SER A CA 1
ATOM 556 C C . SER A 1 71 ? -1.751 -5.304 -7.436 1.00 94.12 71 SER A C 1
ATOM 558 O O . SER A 1 71 ? -2.551 -4.737 -8.169 1.00 94.12 71 SER A O 1
ATOM 560 N N . ALA A 1 72 ? -1.310 -4.757 -6.301 1.00 95.44 72 ALA A N 1
ATOM 561 C CA . ALA A 1 72 ? -1.566 -3.369 -5.924 1.00 95.44 72 ALA A CA 1
ATOM 562 C C . ALA A 1 72 ? -0.599 -2.394 -6.608 1.00 95.44 72 ALA A C 1
ATOM 564 O O . ALA A 1 72 ? -0.764 -1.185 -6.459 1.00 95.44 72 ALA A O 1
ATOM 565 N N . PHE A 1 73 ? 0.403 -2.902 -7.334 1.00 96.19 73 PHE A N 1
ATOM 566 C CA . PHE A 1 73 ? 1.431 -2.090 -7.965 1.00 96.19 73 PHE A CA 1
ATOM 567 C C . PHE A 1 73 ? 1.452 -2.268 -9.474 1.00 96.19 73 PHE A C 1
ATOM 569 O O . PHE A 1 73 ? 1.411 -3.379 -10.001 1.00 96.19 73 PHE A O 1
ATOM 576 N N . GLU A 1 74 ? 1.621 -1.151 -10.166 1.00 95.00 74 GLU A N 1
ATOM 577 C CA . GLU A 1 74 ? 1.853 -1.116 -11.600 1.00 95.00 74 GLU A CA 1
ATOM 578 C C . GLU A 1 74 ? 3.071 -0.249 -11.910 1.00 95.00 74 GLU A C 1
ATOM 580 O O . GLU A 1 74 ? 3.461 0.629 -11.140 1.00 95.00 74 GLU A O 1
ATOM 585 N N . THR A 1 75 ? 3.709 -0.513 -13.047 1.00 93.19 75 THR A N 1
ATOM 586 C CA . THR A 1 75 ? 4.766 0.358 -13.567 1.00 93.19 75 THR A CA 1
ATOM 587 C C . THR A 1 75 ? 4.145 1.310 -14.578 1.00 93.19 75 THR A C 1
ATOM 589 O O . THR A 1 75 ? 3.600 0.867 -15.589 1.00 93.19 75 THR A O 1
ATOM 592 N N . ALA A 1 76 ? 4.228 2.608 -14.305 1.00 91.06 76 ALA A N 1
ATOM 593 C CA . ALA A 1 76 ? 3.785 3.652 -15.215 1.00 91.06 76 ALA A CA 1
ATOM 594 C C . ALA A 1 76 ? 4.615 3.666 -16.511 1.00 91.06 76 ALA A C 1
ATOM 596 O O . ALA A 1 76 ? 5.709 3.106 -16.588 1.00 91.06 76 ALA A O 1
ATOM 597 N N . GLU A 1 77 ? 4.131 4.376 -17.534 1.00 91.62 77 GLU A N 1
ATOM 598 C CA . GLU A 1 77 ? 4.816 4.492 -18.833 1.00 91.62 77 GLU A CA 1
ATOM 599 C C . GLU A 1 77 ? 6.239 5.071 -18.730 1.00 91.62 77 GLU A C 1
ATOM 601 O O . GLU A 1 77 ? 7.091 4.788 -19.572 1.00 91.62 77 GLU A O 1
ATOM 606 N N . ASN A 1 78 ? 6.513 5.870 -17.696 1.00 90.38 78 ASN A N 1
ATOM 607 C CA . ASN A 1 78 ? 7.823 6.463 -17.425 1.00 90.38 78 ASN A CA 1
ATOM 608 C C . ASN A 1 78 ? 8.766 5.548 -16.615 1.00 90.38 78 ASN A C 1
ATOM 610 O O . ASN A 1 78 ? 9.919 5.920 -16.397 1.00 90.38 78 ASN A O 1
ATOM 614 N N . GLY A 1 79 ? 8.306 4.364 -16.199 1.00 87.31 79 GLY A N 1
ATOM 615 C CA . GLY A 1 79 ? 9.066 3.419 -15.381 1.00 87.31 79 GLY A CA 1
ATOM 616 C C . GLY A 1 79 ? 8.897 3.587 -13.868 1.00 87.31 79 GLY A C 1
ATOM 617 O O . GLY A 1 79 ? 9.520 2.826 -13.126 1.00 87.31 79 GLY A O 1
ATOM 618 N N . ASP A 1 80 ? 8.073 4.532 -13.405 1.00 89.19 80 ASP A N 1
ATOM 619 C CA . ASP A 1 80 ? 7.810 4.729 -11.977 1.00 89.19 80 ASP A CA 1
ATOM 620 C C . ASP A 1 80 ? 6.850 3.666 -11.430 1.00 89.19 80 ASP A C 1
ATOM 622 O O . ASP A 1 80 ? 5.932 3.209 -12.116 1.00 89.19 80 ASP A O 1
ATOM 626 N N . LEU A 1 81 ? 7.049 3.289 -10.166 1.00 91.50 81 LEU A N 1
ATOM 627 C CA . LEU A 1 81 ? 6.131 2.420 -9.436 1.00 91.50 81 LEU A CA 1
ATOM 628 C C . LEU A 1 81 ? 4.919 3.239 -8.979 1.00 91.50 81 LEU A C 1
ATOM 630 O O . LEU A 1 81 ? 5.080 4.253 -8.303 1.00 91.50 81 LEU A O 1
ATOM 634 N N . MET A 1 82 ? 3.717 2.786 -9.318 1.00 93.44 82 MET A N 1
ATOM 635 C CA . MET A 1 82 ? 2.459 3.389 -8.883 1.00 93.44 82 MET A CA 1
ATOM 636 C C . MET A 1 82 ? 1.606 2.371 -8.143 1.00 93.44 82 MET A C 1
ATOM 638 O O . MET A 1 82 ? 1.691 1.171 -8.402 1.00 93.44 82 MET A O 1
ATOM 642 N N . VAL A 1 83 ? 0.768 2.870 -7.240 1.00 96.75 83 VAL A N 1
ATOM 643 C CA . VAL A 1 83 ? -0.225 2.069 -6.531 1.00 96.75 83 VAL A CA 1
ATOM 644 C C . VAL A 1 83 ? -1.566 2.187 -7.243 1.00 96.75 83 VAL A C 1
ATOM 646 O O . VAL A 1 83 ? -1.983 3.280 -7.621 1.00 96.75 83 VAL A O 1
ATOM 649 N N . VAL A 1 84 ? -2.241 1.055 -7.418 1.00 95.25 84 VAL A N 1
ATOM 650 C CA . VAL A 1 84 ? -3.574 0.971 -8.013 1.00 95.25 84 VAL A CA 1
ATOM 651 C C . VAL A 1 84 ? -4.477 0.230 -7.039 1.00 95.25 84 VAL A C 1
ATOM 653 O O . VAL A 1 84 ? -4.428 -0.995 -6.921 1.00 95.25 84 VAL A O 1
ATOM 656 N N . LEU A 1 85 ? -5.302 0.985 -6.316 1.00 95.94 85 LEU A N 1
ATOM 657 C CA . LEU A 1 85 ? -6.268 0.448 -5.364 1.00 95.94 85 LEU A CA 1
ATOM 658 C C . LEU A 1 85 ? -7.694 0.814 -5.769 1.00 95.94 85 LEU A C 1
ATOM 660 O O . LEU A 1 85 ? -7.976 1.885 -6.304 1.00 95.94 85 LEU A O 1
ATOM 664 N N . ASP A 1 86 ? -8.621 -0.094 -5.472 1.00 94.62 86 ASP A N 1
ATOM 665 C CA . ASP A 1 86 ? -10.042 0.228 -5.495 1.00 94.62 86 ASP A CA 1
ATOM 666 C C . ASP A 1 86 ? -10.385 1.020 -4.226 1.00 94.62 86 ASP A C 1
ATOM 668 O O . ASP A 1 86 ? -10.412 0.481 -3.115 1.00 94.62 86 ASP A O 1
ATOM 672 N N . GLY A 1 87 ? -10.677 2.308 -4.396 1.00 92.31 87 GLY A N 1
ATOM 673 C CA . GLY A 1 87 ? -11.021 3.191 -3.288 1.00 92.31 87 GLY A CA 1
ATOM 674 C C . GLY A 1 87 ? -12.258 2.753 -2.495 1.00 92.31 87 GLY A C 1
ATOM 675 O O . GLY A 1 87 ? -12.335 3.042 -1.301 1.00 92.31 87 GLY A O 1
ATOM 676 N N . GLU A 1 88 ? -13.229 2.050 -3.095 1.00 92.44 88 GLU A N 1
ATOM 677 C CA . GLU A 1 88 ? -14.356 1.473 -2.343 1.00 92.44 88 GLU A CA 1
ATOM 678 C C . GLU A 1 88 ? -13.907 0.280 -1.502 1.00 92.44 88 GLU A C 1
ATOM 680 O O . GLU A 1 88 ? -14.318 0.162 -0.347 1.00 92.44 88 GLU A O 1
ATOM 685 N N . ALA A 1 89 ? -13.019 -0.566 -2.028 1.00 94.25 89 ALA A N 1
ATOM 686 C CA . ALA A 1 89 ? -12.454 -1.676 -1.268 1.00 94.25 89 ALA A CA 1
ATOM 687 C C . ALA A 1 89 ? -11.660 -1.177 -0.049 1.00 94.25 89 ALA A C 1
ATOM 689 O O . ALA A 1 89 ? -11.839 -1.706 1.052 1.00 94.25 89 ALA A O 1
ATOM 690 N N . VAL A 1 90 ? -10.852 -0.123 -0.215 1.00 94.12 90 VAL A N 1
ATOM 691 C CA . VAL A 1 90 ? -10.092 0.513 0.876 1.00 94.12 90 VAL A CA 1
ATOM 692 C C . VAL A 1 90 ? -11.031 1.093 1.936 1.00 94.12 90 VAL A C 1
ATOM 694 O O . VAL A 1 90 ? -10.888 0.795 3.124 1.00 94.12 90 VAL A O 1
ATOM 697 N N . ARG A 1 91 ? -12.046 1.865 1.526 1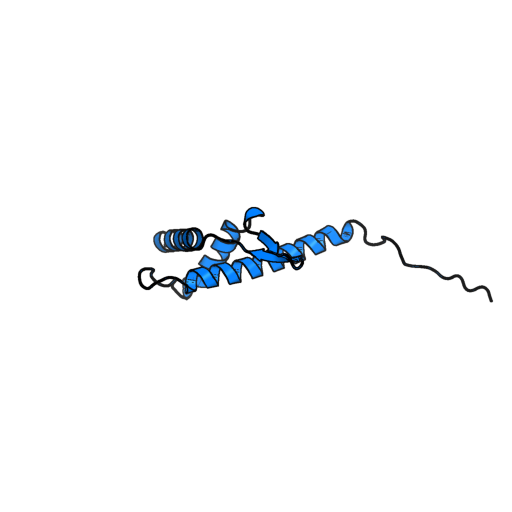.00 91.62 91 ARG A N 1
ATOM 698 C CA . ARG A 1 91 ? -13.032 2.446 2.454 1.00 91.62 91 ARG A CA 1
ATOM 699 C C . ARG A 1 91 ? -13.853 1.371 3.170 1.00 91.62 91 ARG A C 1
ATOM 701 O O . ARG A 1 91 ? -14.052 1.451 4.382 1.00 91.62 91 ARG A O 1
ATOM 708 N N . ALA A 1 92 ? -14.272 0.319 2.469 1.00 91.56 92 ALA A N 1
ATOM 709 C CA . ALA A 1 92 ? -14.972 -0.812 3.070 1.00 91.56 92 ALA A CA 1
ATOM 710 C C . ALA A 1 92 ? -14.104 -1.549 4.100 1.00 91.56 92 ALA A C 1
ATOM 712 O O . ALA A 1 92 ? -14.595 -1.881 5.182 1.00 91.56 92 ALA A O 1
ATOM 713 N N . ALA A 1 93 ? -12.822 -1.772 3.800 1.00 93.12 93 ALA A N 1
ATOM 714 C CA . ALA A 1 93 ? -11.877 -2.374 4.734 1.00 93.12 93 ALA A CA 1
ATOM 715 C C 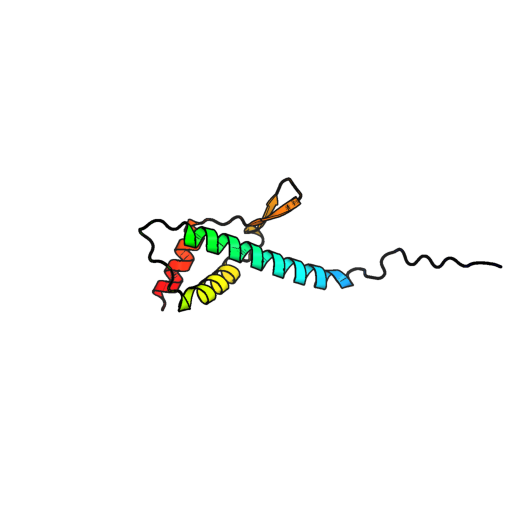. ALA A 1 93 ? -11.680 -1.508 5.989 1.00 93.12 93 ALA A C 1
ATOM 717 O O . ALA A 1 93 ? -11.730 -2.029 7.105 1.00 93.12 93 ALA A O 1
ATOM 718 N N . ALA A 1 94 ? -11.564 -0.186 5.830 1.00 91.38 94 ALA A N 1
ATOM 719 C CA . ALA A 1 94 ? -11.478 0.748 6.950 1.00 91.38 94 ALA A CA 1
ATOM 720 C C . ALA A 1 94 ? -12.730 0.702 7.841 1.00 91.38 94 ALA A C 1
ATOM 722 O O . ALA A 1 94 ? -12.616 0.560 9.059 1.00 91.38 94 ALA A O 1
ATOM 723 N N . ARG A 1 95 ? -13.935 0.722 7.251 1.00 88.88 95 ARG A N 1
ATOM 724 C CA . ARG A 1 95 ? -15.203 0.627 7.999 1.00 88.88 95 ARG A CA 1
ATOM 725 C C . ARG A 1 95 ? -15.315 -0.660 8.812 1.00 88.88 95 ARG A C 1
ATOM 727 O O . ARG A 1 95 ? -15.737 -0.612 9.966 1.00 88.88 95 ARG A O 1
ATOM 734 N N . ARG A 1 96 ? -14.909 -1.804 8.244 1.00 89.44 96 ARG A N 1
ATOM 735 C CA . ARG A 1 96 ? -14.894 -3.088 8.972 1.00 89.44 96 ARG A CA 1
ATOM 736 C C . ARG A 1 96 ? -14.045 -3.013 10.237 1.00 89.44 96 ARG A C 1
ATOM 738 O O . ARG A 1 96 ? -14.397 -3.638 11.228 1.00 89.44 96 ARG A O 1
ATOM 745 N N . ARG A 1 97 ? -12.950 -2.253 10.208 1.00 84.25 97 ARG A N 1
ATOM 746 C CA . ARG A 1 97 ? -12.030 -2.117 11.342 1.00 84.25 97 ARG A CA 1
ATOM 747 C C . ARG A 1 97 ? -12.567 -1.181 12.417 1.00 84.25 97 ARG A C 1
ATOM 749 O O . ARG A 1 97 ? -12.413 -1.502 13.582 1.00 84.25 97 ARG A O 1
ATOM 756 N N . ILE A 1 98 ? -13.271 -0.113 12.040 1.00 78.62 98 ILE A N 1
ATOM 757 C CA . ILE A 1 98 ? -13.970 0.766 12.996 1.00 78.62 98 ILE A CA 1
ATOM 758 C C . ILE A 1 98 ? -15.104 0.015 13.709 1.00 78.62 98 ILE A C 1
ATOM 760 O O . ILE A 1 98 ? -15.319 0.212 14.896 1.00 78.62 98 ILE A O 1
ATOM 764 N N . ALA A 1 99 ? -15.831 -0.852 12.998 1.00 70.62 99 ALA A N 1
ATOM 765 C CA . ALA A 1 99 ? -16.966 -1.592 13.557 1.00 70.62 99 ALA A CA 1
ATOM 766 C C . ALA A 1 99 ? -16.574 -2.728 14.526 1.00 70.62 99 ALA A C 1
ATOM 768 O O . ALA A 1 99 ? -17.452 -3.314 15.157 1.00 70.62 99 ALA A O 1
ATOM 769 N N . LEU A 1 100 ? -15.286 -3.076 14.604 1.00 59.91 100 LEU A N 1
ATOM 770 C CA . LEU A 1 100 ? -14.751 -4.127 15.478 1.00 59.91 100 LEU A CA 1
ATOM 771 C C . LEU A 1 100 ? -14.141 -3.577 16.781 1.00 59.91 100 LEU A C 1
ATOM 773 O O . LEU A 1 100 ? -13.734 -4.382 17.623 1.00 59.91 100 LEU A O 1
ATOM 777 N N . THR A 1 101 ? -14.079 -2.251 16.937 1.00 54.16 101 THR A N 1
ATOM 778 C CA . THR A 1 101 ? -13.564 -1.541 18.120 1.00 54.16 101 THR A CA 1
ATOM 779 C C . THR A 1 101 ? -14.697 -1.081 19.029 1.00 54.16 101 THR A C 1
ATOM 781 O O . THR A 1 101 ? -14.518 -1.172 20.263 1.00 54.16 101 THR A O 1
#